Protein AF-A0A931ZZQ6-F1 (afdb_monomer_lite)

Structure (mmCIF, N/CA/C/O backbone):
data_AF-A0A931ZZQ6-F1
#
_entry.id   AF-A0A931ZZQ6-F1
#
loop_
_atom_site.group_PDB
_atom_site.id
_atom_site.type_symbol
_atom_site.label_atom_id
_atom_site.label_alt_id
_atom_site.label_comp_id
_atom_site.label_asym_id
_atom_site.label_entity_id
_atom_site.label_seq_id
_atom_site.pdbx_PDB_ins_code
_atom_site.Cartn_x
_atom_site.Cartn_y
_atom_site.Cartn_z
_atom_site.occupancy
_atom_site.B_iso_or_equiv
_atom_site.auth_seq_id
_atom_site.auth_comp_id
_atom_site.auth_asym_id
_atom_site.auth_atom_id
_atom_site.pdbx_PDB_model_num
ATOM 1 N N . MET A 1 1 ? 32.138 5.608 -49.838 1.00 75.56 1 MET A N 1
ATOM 2 C CA . MET A 1 1 ? 32.474 5.723 -48.400 1.00 75.56 1 MET A CA 1
ATOM 3 C C . MET A 1 1 ? 31.496 6.602 -47.631 1.00 75.56 1 MET A C 1
ATOM 5 O O . MET A 1 1 ? 30.951 6.127 -46.648 1.00 75.56 1 MET A O 1
ATOM 9 N N . THR A 1 2 ? 31.177 7.812 -48.095 1.00 89.75 2 THR A N 1
ATOM 10 C CA . THR A 1 2 ? 30.165 8.702 -47.481 1.00 89.75 2 THR A CA 1
ATOM 11 C C . THR A 1 2 ? 28.779 8.066 -47.318 1.00 89.75 2 THR A C 1
ATOM 13 O O . THR A 1 2 ? 28.216 8.131 -46.233 1.00 89.75 2 THR A O 1
ATOM 16 N N . TYR A 1 3 ? 28.252 7.375 -48.337 1.00 91.75 3 TYR A N 1
ATOM 17 C CA . TYR A 1 3 ? 26.954 6.685 -48.232 1.00 91.75 3 TYR A CA 1
ATOM 18 C C . TYR A 1 3 ? 26.939 5.551 -47.197 1.00 91.75 3 TYR A C 1
ATOM 20 O O . TYR A 1 3 ? 25.964 5.395 -46.472 1.00 91.75 3 TYR A O 1
ATOM 28 N N . ILE A 1 4 ? 28.034 4.794 -47.080 1.00 91.62 4 ILE A N 1
ATOM 29 C CA . ILE A 1 4 ? 28.174 3.728 -46.073 1.00 91.62 4 ILE A CA 1
ATOM 30 C C . ILE A 1 4 ? 28.170 4.342 -44.668 1.00 91.62 4 ILE A C 1
ATOM 32 O O . ILE A 1 4 ? 27.495 3.846 -43.772 1.00 91.62 4 ILE A O 1
ATOM 36 N N . LEU A 1 5 ? 28.866 5.467 -44.498 1.00 92.56 5 LEU A N 1
ATOM 37 C CA . LEU A 1 5 ? 28.943 6.195 -43.235 1.00 92.56 5 LEU A CA 1
ATOM 38 C C . LEU A 1 5 ? 27.571 6.765 -42.824 1.00 92.56 5 LEU A C 1
ATOM 40 O O . LEU A 1 5 ? 27.185 6.654 -41.664 1.00 92.56 5 LEU A O 1
ATOM 44 N N . LEU A 1 6 ? 26.791 7.275 -43.784 1.00 93.88 6 LEU A N 1
ATOM 45 C CA . LEU A 1 6 ? 25.409 7.720 -43.560 1.00 93.88 6 LEU A CA 1
ATOM 46 C C . LEU A 1 6 ? 24.476 6.573 -43.151 1.00 93.88 6 LEU A C 1
ATOM 48 O O . LEU A 1 6 ? 23.681 6.742 -42.230 1.00 93.88 6 LEU A O 1
ATOM 52 N N . VAL A 1 7 ? 24.588 5.405 -43.791 1.00 95.19 7 VAL A N 1
ATOM 53 C CA . VAL A 1 7 ? 23.796 4.221 -43.418 1.00 95.19 7 VAL A CA 1
ATOM 54 C C . VAL A 1 7 ? 24.141 3.768 -42.000 1.00 95.19 7 VAL A C 1
ATOM 56 O O . VAL A 1 7 ? 23.236 3.529 -41.207 1.00 95.19 7 VAL A O 1
ATOM 59 N N . ILE A 1 8 ? 25.426 3.714 -41.640 1.00 94.50 8 ILE A N 1
ATOM 60 C CA . ILE A 1 8 ? 25.861 3.348 -40.283 1.00 94.50 8 ILE A CA 1
ATOM 61 C C . ILE A 1 8 ? 25.290 4.323 -39.243 1.00 94.50 8 ILE A C 1
ATOM 63 O O . ILE A 1 8 ? 24.748 3.885 -38.230 1.00 94.50 8 ILE A O 1
ATOM 67 N N . ILE A 1 9 ? 25.349 5.632 -39.506 1.00 95.31 9 ILE A N 1
ATOM 68 C CA . ILE A 1 9 ? 24.769 6.652 -38.620 1.00 95.31 9 ILE A CA 1
ATOM 69 C C . ILE A 1 9 ? 23.253 6.471 -38.489 1.00 95.31 9 ILE A C 1
ATOM 71 O O . ILE A 1 9 ? 22.727 6.542 -37.381 1.00 95.31 9 ILE A O 1
ATOM 75 N N . ALA A 1 10 ? 22.551 6.202 -39.591 1.00 94.31 10 ALA A N 1
ATOM 76 C CA . ALA A 1 10 ? 21.110 5.974 -39.569 1.00 94.31 10 ALA A CA 1
ATOM 77 C C . ALA A 1 10 ? 20.736 4.737 -38.733 1.00 94.31 10 ALA A C 1
ATOM 79 O O . ALA A 1 10 ? 19.822 4.809 -37.912 1.00 94.31 10 ALA A O 1
ATOM 80 N N . VAL A 1 11 ? 21.469 3.626 -38.873 1.00 95.81 11 VAL A N 1
ATOM 81 C CA . VAL A 1 11 ? 21.250 2.419 -38.055 1.00 95.81 11 VAL A CA 1
ATOM 82 C C . VAL A 1 11 ? 21.512 2.702 -36.575 1.00 95.81 11 VAL A C 1
ATOM 84 O O . VAL A 1 11 ? 20.696 2.335 -35.728 1.00 95.81 11 VAL A O 1
ATOM 87 N N . LEU A 1 12 ? 2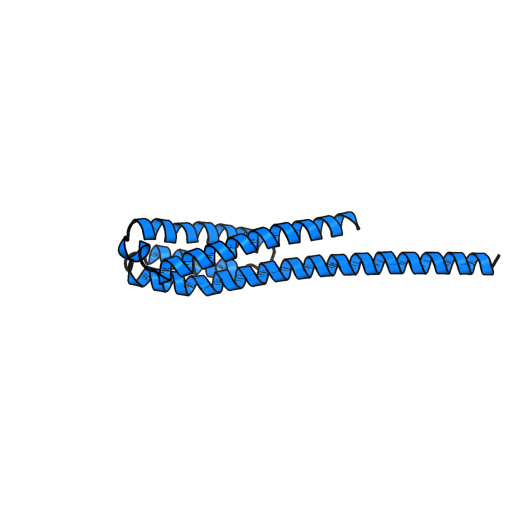2.607 3.396 -36.249 1.00 94.75 12 LEU A N 1
ATOM 88 C CA . LEU A 1 12 ? 22.914 3.782 -34.870 1.00 94.75 12 LEU A CA 1
ATOM 89 C C . LEU A 1 12 ? 21.830 4.689 -34.276 1.00 94.75 12 LEU A C 1
ATOM 91 O O . LEU A 1 12 ? 21.407 4.465 -33.143 1.00 94.75 12 LEU A O 1
ATOM 95 N N . ALA A 1 13 ? 21.328 5.663 -35.038 1.00 94.69 13 ALA A N 1
ATOM 96 C CA . ALA A 1 13 ? 20.250 6.541 -34.594 1.00 94.69 13 ALA A CA 1
ATOM 97 C C . ALA A 1 13 ? 18.969 5.753 -34.269 1.00 94.69 13 ALA A C 1
ATOM 99 O O . ALA A 1 13 ? 18.371 5.957 -33.212 1.00 94.69 13 ALA A O 1
ATOM 100 N N . VAL A 1 14 ? 18.576 4.804 -35.127 1.00 95.12 14 VAL A N 1
ATOM 101 C CA . VAL A 1 14 ? 17.404 3.943 -34.890 1.00 95.12 14 VAL A CA 1
ATOM 102 C C . VAL A 1 14 ? 17.588 3.078 -33.639 1.00 95.12 14 VAL A C 1
ATOM 104 O O . VAL A 1 14 ? 16.660 2.967 -32.834 1.00 95.12 14 VAL A O 1
ATOM 107 N N . LEU A 1 15 ? 18.780 2.510 -33.429 1.00 93.25 15 LEU A N 1
ATOM 108 C CA . LEU A 1 15 ? 19.086 1.719 -32.233 1.00 93.25 15 LEU A CA 1
ATOM 109 C C . LEU A 1 15 ? 18.966 2.548 -30.950 1.00 93.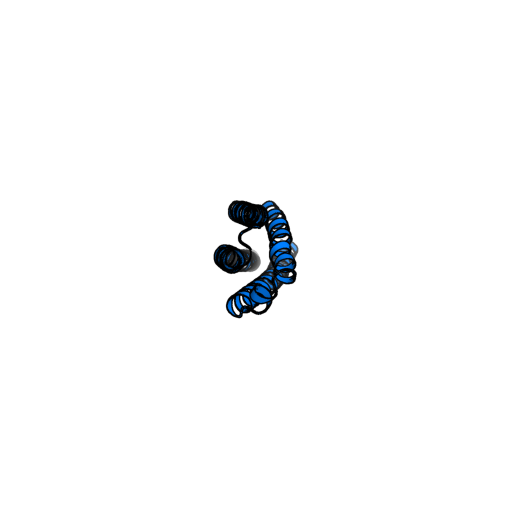25 15 LEU A C 1
ATOM 111 O O . LEU A 1 15 ? 18.313 2.114 -29.999 1.00 93.25 15 LEU A O 1
ATOM 115 N N . VAL A 1 16 ? 19.538 3.755 -30.933 1.00 93.19 16 VAL A N 1
ATOM 116 C CA . VAL A 1 16 ? 19.475 4.659 -29.775 1.00 93.19 16 VAL A CA 1
ATOM 117 C C . VAL A 1 16 ? 18.028 5.035 -29.451 1.00 93.19 16 VAL A C 1
ATOM 119 O O . VAL A 1 16 ? 17.616 4.948 -28.293 1.00 93.19 16 VAL A O 1
ATOM 122 N N . ILE A 1 17 ? 17.226 5.382 -30.464 1.00 94.00 17 ILE A N 1
ATOM 123 C CA . ILE A 1 17 ? 15.802 5.709 -30.288 1.00 94.00 17 ILE A CA 1
ATOM 124 C C . ILE A 1 17 ? 15.031 4.504 -29.728 1.00 94.00 17 ILE A C 1
ATOM 126 O O . ILE A 1 17 ? 14.222 4.654 -28.810 1.00 94.00 17 ILE A O 1
ATOM 130 N N . GLY A 1 18 ? 15.298 3.299 -30.241 1.00 92.38 18 GLY A N 1
ATOM 131 C CA . GLY A 1 18 ? 14.664 2.068 -29.771 1.00 92.38 18 GLY A CA 1
ATOM 132 C C . GLY A 1 18 ? 14.947 1.777 -28.294 1.00 92.38 18 GLY A C 1
ATOM 133 O O . GLY A 1 18 ? 14.022 1.483 -27.530 1.00 92.38 18 GLY A O 1
ATOM 134 N N . ILE A 1 19 ? 16.206 1.912 -27.869 1.00 90.88 19 ILE A N 1
ATOM 135 C CA . ILE A 1 19 ? 16.618 1.717 -26.470 1.00 90.88 19 ILE A CA 1
ATOM 136 C C . ILE A 1 19 ? 15.970 2.774 -25.570 1.00 90.88 19 ILE A C 1
ATOM 138 O O . ILE A 1 19 ? 15.359 2.426 -24.556 1.00 90.88 19 ILE A O 1
ATOM 142 N N . TYR A 1 20 ? 16.032 4.047 -25.968 1.00 92.81 20 TYR A N 1
ATOM 143 C CA . TYR A 1 20 ? 15.487 5.164 -25.198 1.00 92.81 20 TYR A CA 1
ATOM 144 C C . TYR A 1 20 ? 13.973 5.033 -24.971 1.00 92.81 20 TYR A C 1
ATOM 146 O O . TYR A 1 20 ? 13.499 5.117 -23.835 1.00 92.81 20 TYR A O 1
ATOM 154 N N . ASN A 1 21 ? 13.215 4.714 -26.024 1.00 93.75 21 ASN A N 1
ATOM 155 C CA . ASN A 1 21 ? 11.777 4.458 -25.919 1.00 93.75 21 ASN A CA 1
ATOM 156 C C . ASN A 1 21 ? 11.474 3.252 -25.016 1.00 93.75 21 ASN A C 1
ATOM 158 O O . ASN A 1 21 ? 10.518 3.271 -24.236 1.00 93.75 21 ASN A O 1
ATOM 162 N N . GLY A 1 22 ? 12.309 2.210 -25.079 1.00 92.19 22 GLY A N 1
ATOM 163 C CA . GLY A 1 22 ? 12.214 1.050 -24.197 1.00 92.19 22 GLY A CA 1
ATOM 164 C C . GLY A 1 22 ? 12.391 1.404 -22.717 1.00 92.19 22 GLY A C 1
ATOM 165 O O . GLY A 1 22 ? 11.616 0.927 -21.885 1.00 92.19 22 GLY A O 1
ATOM 166 N N . LEU A 1 23 ? 13.369 2.252 -22.392 1.00 93.12 23 LEU A N 1
ATOM 167 C CA . LEU A 1 23 ? 13.629 2.722 -21.028 1.00 93.12 23 LEU A CA 1
ATOM 168 C C . LEU A 1 23 ? 12.505 3.623 -20.506 1.00 93.12 23 LEU A C 1
ATOM 170 O O . LEU A 1 23 ? 12.051 3.434 -19.377 1.00 93.12 23 LEU A O 1
ATOM 174 N N . ILE A 1 24 ? 11.994 4.547 -21.328 1.00 94.50 24 ILE A N 1
ATOM 175 C CA . ILE A 1 24 ? 10.843 5.387 -20.955 1.00 94.50 24 ILE A CA 1
ATOM 176 C C . ILE A 1 24 ? 9.624 4.523 -20.635 1.00 94.50 24 ILE A C 1
ATOM 178 O O . ILE A 1 24 ? 8.952 4.751 -19.629 1.00 94.50 24 ILE A O 1
ATOM 182 N N . ARG A 1 25 ? 9.347 3.503 -21.455 1.00 94.81 25 ARG A N 1
ATOM 183 C CA . ARG A 1 25 ? 8.214 2.601 -21.225 1.00 94.81 25 ARG A CA 1
ATOM 184 C C . ARG A 1 25 ? 8.326 1.884 -19.881 1.00 94.81 25 ARG A C 1
ATOM 186 O O . ARG A 1 25 ? 7.337 1.810 -19.159 1.00 94.81 25 ARG A O 1
ATOM 193 N N . LEU A 1 26 ? 9.507 1.373 -19.533 1.00 94.00 26 LEU A N 1
ATOM 194 C CA . LEU A 1 26 ? 9.730 0.730 -18.235 1.00 94.00 26 LEU A CA 1
ATOM 195 C C . LEU A 1 26 ? 9.619 1.724 -17.075 1.00 94.00 26 LEU A C 1
ATOM 197 O O . LEU A 1 26 ? 8.952 1.426 -16.089 1.00 94.00 26 LEU A O 1
ATOM 201 N N . ARG A 1 27 ? 10.169 2.934 -17.220 1.00 94.88 27 ARG A N 1
ATOM 202 C CA . ARG A 1 27 ? 10.025 4.001 -16.219 1.00 94.88 27 ARG A CA 1
ATOM 203 C C . ARG A 1 27 ? 8.558 4.343 -15.952 1.00 94.88 27 ARG A C 1
ATOM 205 O O . ARG A 1 27 ? 8.174 4.547 -14.803 1.00 94.88 27 ARG A O 1
ATOM 212 N N . ASN A 1 28 ? 7.738 4.403 -16.999 1.00 95.56 28 ASN A N 1
ATOM 213 C CA . ASN A 1 28 ? 6.307 4.664 -16.861 1.00 95.56 28 ASN A CA 1
ATOM 214 C C . ASN A 1 28 ? 5.585 3.507 -16.158 1.00 95.56 28 ASN A C 1
ATOM 216 O O . ASN A 1 28 ? 4.783 3.777 -15.272 1.00 95.56 28 ASN A O 1
ATOM 220 N N . LYS A 1 29 ? 5.931 2.246 -16.454 1.00 95.62 29 LYS A N 1
ATOM 221 C CA . LYS A 1 29 ? 5.382 1.081 -15.736 1.00 95.62 29 LYS A CA 1
ATOM 222 C C . LYS A 1 29 ? 5.700 1.098 -14.242 1.00 95.62 29 LYS A C 1
ATOM 224 O O . LYS A 1 29 ? 4.829 0.802 -13.437 1.00 95.62 29 LYS A O 1
ATOM 229 N N . VAL A 1 30 ? 6.925 1.474 -13.866 1.00 95.12 30 VAL A N 1
ATOM 230 C CA . VAL A 1 30 ? 7.309 1.619 -12.449 1.00 95.12 30 VAL A CA 1
ATOM 231 C C . VAL A 1 30 ? 6.448 2.680 -11.756 1.00 95.12 30 VAL A C 1
ATOM 233 O O . VAL A 1 30 ? 5.992 2.476 -10.633 1.00 95.12 30 VAL A O 1
ATOM 236 N N . ARG A 1 31 ? 6.194 3.811 -12.427 1.00 94.94 31 ARG A N 1
ATOM 237 C CA . ARG A 1 31 ? 5.338 4.889 -11.900 1.00 94.94 31 ARG A CA 1
ATOM 238 C C . ARG A 1 31 ? 3.878 4.467 -11.766 1.00 94.94 31 ARG A C 1
ATOM 240 O O . ARG A 1 31 ? 3.257 4.783 -10.758 1.00 94.94 31 ARG A O 1
ATOM 247 N N . GLU A 1 32 ? 3.353 3.766 -12.762 1.00 95.81 32 GLU A N 1
ATOM 248 C CA . GLU A 1 32 ? 1.998 3.209 -12.757 1.00 95.81 32 GLU A CA 1
ATOM 249 C C . GLU A 1 32 ? 1.824 2.219 -11.599 1.00 95.81 32 GLU A C 1
ATOM 251 O O . GLU A 1 32 ? 0.960 2.415 -10.750 1.00 95.81 32 GLU A O 1
ATOM 256 N N . ALA A 1 33 ? 2.738 1.253 -11.472 1.00 94.88 33 ALA A N 1
ATOM 257 C CA . ALA A 1 33 ? 2.721 0.276 -10.386 1.00 94.88 33 ALA A CA 1
ATOM 258 C C . ALA A 1 33 ? 2.795 0.931 -8.994 1.00 94.88 33 ALA A C 1
ATOM 260 O O . ALA A 1 33 ? 2.149 0.474 -8.053 1.00 94.88 33 ALA A O 1
ATOM 261 N N . TRP A 1 34 ? 3.560 2.019 -8.851 1.00 93.81 34 TRP A N 1
ATOM 262 C CA . TRP A 1 34 ? 3.591 2.791 -7.608 1.00 93.81 34 TRP A CA 1
ATOM 263 C C . TRP A 1 34 ? 2.267 3.522 -7.333 1.00 93.81 34 TRP A C 1
ATOM 265 O O . TRP A 1 34 ? 1.795 3.540 -6.197 1.00 93.81 34 TRP A O 1
ATOM 275 N N . SER A 1 35 ? 1.645 4.098 -8.364 1.00 94.44 35 SER A N 1
ATOM 276 C CA . SER A 1 35 ? 0.343 4.769 -8.254 1.00 94.44 35 SER A CA 1
ATOM 277 C C . SER A 1 35 ? -0.768 3.815 -7.808 1.00 94.44 35 SER A C 1
ATOM 279 O O . SER A 1 35 ? -1.639 4.200 -7.021 1.00 94.44 35 SER A O 1
ATOM 281 N N . ASP A 1 36 ? -0.725 2.564 -8.267 1.00 94.50 36 ASP A N 1
ATOM 282 C CA . ASP A 1 36 ? -1.662 1.526 -7.835 1.00 94.50 36 ASP A CA 1
ATOM 283 C C . ASP A 1 36 ? -1.520 1.224 -6.341 1.00 94.50 36 ASP A C 1
ATOM 285 O O . ASP A 1 36 ? -2.528 1.120 -5.640 1.00 94.50 36 ASP A O 1
ATOM 289 N N . ILE A 1 37 ? -0.283 1.132 -5.832 1.00 94.62 37 ILE A N 1
ATOM 290 C CA . ILE A 1 37 ? -0.030 0.975 -4.392 1.00 94.62 37 ILE A CA 1
ATOM 291 C C . ILE A 1 37 ? -0.637 2.160 -3.639 1.00 94.62 37 ILE A C 1
ATOM 293 O O . ILE A 1 37 ? -1.446 1.950 -2.738 1.00 94.62 37 ILE A O 1
ATOM 297 N N . ASP A 1 38 ? -0.307 3.394 -4.032 1.00 93.31 38 ASP A N 1
ATOM 298 C CA . ASP A 1 38 ? -0.762 4.611 -3.344 1.00 93.31 38 ASP A CA 1
ATOM 299 C C . ASP A 1 38 ? -2.293 4.723 -3.288 1.00 93.31 38 ASP A C 1
ATOM 301 O O . ASP A 1 38 ? -2.859 5.130 -2.273 1.00 93.31 38 ASP A O 1
ATOM 305 N N . THR A 1 39 ? -2.976 4.288 -4.348 1.00 95.12 39 THR A N 1
ATOM 306 C CA . THR A 1 39 ? -4.442 4.252 -4.393 1.00 95.12 39 THR A CA 1
ATOM 307 C C . THR A 1 39 ? -5.009 3.267 -3.373 1.00 95.12 39 THR A C 1
ATOM 309 O O . THR A 1 39 ? -5.954 3.606 -2.662 1.00 95.12 39 THR A O 1
ATOM 312 N N . GLN A 1 40 ? -4.433 2.067 -3.242 1.00 96.00 40 GLN A N 1
ATOM 313 C CA . GLN A 1 40 ? -4.899 1.106 -2.236 1.00 96.00 40 GLN A CA 1
ATOM 314 C C . GLN A 1 40 ? -4.575 1.559 -0.807 1.00 96.00 40 GLN A C 1
ATOM 316 O O . GLN A 1 40 ? -5.415 1.391 0.077 1.00 96.00 40 GLN A O 1
ATOM 321 N N . LEU A 1 41 ? -3.422 2.203 -0.580 1.00 95.19 41 LEU A N 1
ATOM 322 C CA . LEU A 1 41 ? -3.098 2.783 0.729 1.00 95.19 41 LEU A CA 1
ATOM 323 C C . LEU A 1 41 ? -4.130 3.840 1.140 1.00 95.19 41 LEU A C 1
ATOM 325 O O . LEU A 1 41 ? -4.639 3.806 2.257 1.00 95.19 41 LEU A O 1
ATOM 329 N N . LYS A 1 42 ? -4.516 4.732 0.218 1.00 94.56 42 LYS A N 1
ATOM 330 C CA . LYS A 1 42 ? -5.572 5.728 0.465 1.00 94.56 42 LYS A CA 1
ATOM 331 C C . LYS A 1 42 ? -6.897 5.077 0.851 1.00 94.56 42 LYS A C 1
ATOM 333 O O . LYS A 1 42 ? -7.457 5.425 1.885 1.00 94.56 42 LYS A O 1
ATOM 338 N N . ARG A 1 43 ? -7.347 4.064 0.099 1.00 96.62 43 ARG A N 1
ATOM 339 C CA . ARG A 1 43 ? -8.579 3.316 0.421 1.00 96.62 43 ARG A CA 1
ATOM 340 C C . ARG A 1 43 ? -8.517 2.687 1.813 1.00 96.62 43 ARG A C 1
ATOM 342 O O . ARG A 1 43 ? -9.511 2.717 2.534 1.00 96.62 43 ARG A O 1
ATOM 349 N N . ARG A 1 44 ? -7.350 2.166 2.215 1.00 96.38 44 ARG A N 1
ATOM 350 C CA . ARG A 1 44 ? -7.119 1.663 3.576 1.00 96.38 44 ARG A CA 1
ATOM 351 C C . ARG A 1 44 ? -7.328 2.762 4.611 1.00 96.38 44 ARG A C 1
ATOM 353 O O . ARG A 1 44 ? -8.062 2.565 5.574 1.00 96.38 44 ARG A O 1
ATOM 360 N N . TYR A 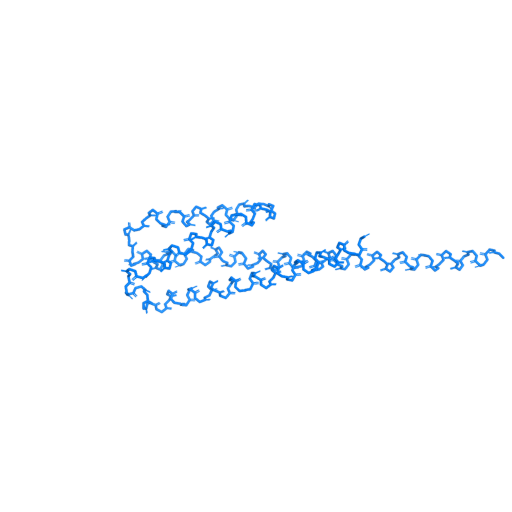1 45 ? -6.711 3.923 4.407 1.00 96.06 45 TYR A N 1
ATOM 361 C CA . TYR A 1 45 ? -6.819 5.051 5.331 1.00 96.06 45 TYR A CA 1
ATOM 362 C C . TYR A 1 45 ? -8.243 5.580 5.447 1.00 96.06 45 TYR A C 1
ATOM 364 O O . TYR A 1 45 ? -8.666 5.945 6.543 1.00 96.06 45 TYR A O 1
ATOM 372 N N . ASP A 1 46 ? -8.983 5.611 4.347 1.00 96.00 46 ASP A N 1
ATOM 373 C CA . ASP A 1 46 ? -10.365 6.086 4.316 1.00 96.00 46 ASP A CA 1
ATOM 374 C C . ASP A 1 46 ? -11.327 5.115 5.018 1.00 96.00 46 ASP A C 1
ATOM 376 O O . ASP A 1 46 ? -12.349 5.535 5.555 1.00 96.00 46 ASP A O 1
ATOM 380 N N . LEU A 1 47 ? -10.976 3.826 5.091 1.00 95.75 47 LEU A N 1
ATOM 381 C CA . LEU A 1 47 ? -11.766 2.805 5.781 1.00 95.75 47 LEU A CA 1
ATOM 382 C C . LEU A 1 47 ? -11.605 2.841 7.311 1.00 95.75 47 LEU A C 1
ATOM 384 O O . LEU A 1 47 ? -12.528 2.479 8.041 1.00 95.75 47 LEU A O 1
ATOM 388 N N . ILE A 1 48 ? -10.441 3.272 7.812 1.00 95.12 48 ILE A N 1
ATOM 389 C CA . ILE A 1 48 ? -10.103 3.225 9.245 1.00 95.12 48 ILE A CA 1
ATOM 390 C C . ILE A 1 48 ? -11.103 3.984 10.131 1.00 95.12 48 ILE A C 1
ATOM 392 O O . ILE A 1 48 ? -11.524 3.400 11.130 1.00 95.12 48 ILE A O 1
ATOM 396 N N . PRO A 1 49 ? -11.514 5.232 9.821 1.00 94.94 49 PRO A N 1
ATOM 397 C CA . PRO A 1 49 ? -12.497 5.944 10.634 1.00 94.94 49 PRO A CA 1
ATOM 398 C C . PRO A 1 49 ? -13.800 5.158 10.806 1.00 94.94 49 PRO A C 1
ATOM 400 O O . PRO A 1 49 ? -14.260 5.000 11.932 1.00 94.94 49 PRO A O 1
ATOM 403 N N . ASN A 1 50 ? -14.318 4.561 9.727 1.00 94.81 50 ASN A N 1
ATOM 404 C CA . ASN A 1 50 ? -15.547 3.762 9.764 1.00 94.81 50 ASN A CA 1
ATOM 405 C C . ASN A 1 50 ? -15.398 2.513 10.648 1.00 94.81 50 ASN A C 1
ATOM 407 O O . ASN A 1 50 ? -16.312 2.163 11.398 1.00 94.81 50 ASN A O 1
ATOM 411 N N . ILE A 1 51 ? -14.236 1.847 10.598 1.00 93.44 51 ILE A N 1
ATOM 412 C CA . ILE A 1 51 ? -13.922 0.725 11.497 1.00 93.44 51 ILE A CA 1
ATOM 413 C C . ILE A 1 51 ? -13.906 1.211 12.949 1.00 93.44 51 ILE A C 1
ATOM 415 O O . ILE A 1 51 ? -14.549 0.609 13.806 1.00 93.44 51 ILE A O 1
ATOM 419 N N . VAL A 1 52 ? -13.200 2.309 13.229 1.00 93.44 52 VAL A N 1
ATOM 420 C CA . VAL A 1 52 ? -13.077 2.869 14.581 1.00 93.44 52 VAL A CA 1
ATOM 421 C C . VAL A 1 52 ? -14.439 3.275 15.140 1.00 93.44 52 VAL A C 1
ATOM 423 O O . VAL A 1 52 ? -14.730 2.961 16.288 1.00 93.44 52 VAL A O 1
ATOM 426 N N . GLU A 1 53 ? -15.290 3.933 14.356 1.00 93.00 53 GLU A N 1
ATOM 427 C CA . GLU A 1 53 ? -16.643 4.318 14.771 1.00 93.00 53 GLU A CA 1
ATOM 428 C C . GLU A 1 53 ? -17.526 3.103 15.062 1.00 93.00 53 GLU A C 1
ATOM 430 O O . GLU A 1 53 ? -18.186 3.058 16.102 1.00 93.00 53 GLU A O 1
ATOM 435 N N . THR A 1 54 ? -17.475 2.083 14.201 1.00 92.06 54 THR A N 1
ATOM 436 C CA . THR A 1 54 ? -18.223 0.835 14.405 1.00 92.06 54 THR A CA 1
ATOM 437 C C . THR A 1 54 ? -17.802 0.155 15.706 1.00 92.06 54 THR A C 1
ATOM 439 O O . THR A 1 54 ? -18.650 -0.234 16.502 1.00 92.06 54 THR A O 1
ATOM 442 N N . VAL A 1 55 ? -16.497 0.058 15.969 1.00 91.81 55 VAL A N 1
ATOM 443 C CA . VAL A 1 55 ? -15.959 -0.588 17.176 1.00 91.81 55 VAL A CA 1
ATOM 444 C C . VAL A 1 55 ? -16.239 0.250 18.427 1.00 91.81 55 VAL A C 1
ATOM 446 O O . VAL A 1 55 ? -16.612 -0.307 19.458 1.00 91.81 55 VAL A O 1
ATOM 449 N N . LYS A 1 56 ? -16.144 1.585 18.343 1.00 91.25 56 LYS A N 1
ATOM 450 C CA . LYS A 1 56 ? -16.506 2.509 19.433 1.00 91.25 56 LYS A CA 1
ATOM 451 C C . LYS A 1 56 ? -17.946 2.330 19.902 1.00 91.25 56 LYS A C 1
ATOM 453 O O . LYS A 1 56 ? -18.198 2.478 21.093 1.00 91.25 56 LYS A O 1
ATOM 458 N N . GLY A 1 57 ? -18.872 1.988 19.004 1.00 90.31 57 GLY A N 1
ATOM 459 C CA . GLY A 1 57 ? -20.264 1.698 19.363 1.00 90.31 57 GLY A CA 1
ATOM 460 C C . GLY A 1 57 ? -20.414 0.570 20.392 1.00 90.31 57 GLY A C 1
ATOM 461 O O . GLY A 1 57 ? -21.350 0.601 21.186 1.00 90.31 57 GLY A O 1
ATOM 462 N N . TYR A 1 58 ? -19.468 -0.375 20.424 1.00 90.38 58 TYR A N 1
ATOM 463 C CA . TYR A 1 58 ? -19.486 -1.548 21.305 1.00 90.38 58 TYR A CA 1
ATOM 464 C C . TYR A 1 58 ? -18.438 -1.486 22.428 1.00 90.38 58 TYR A C 1
ATOM 466 O O . TYR A 1 58 ? -18.688 -1.962 23.531 1.00 90.38 58 TYR A O 1
ATOM 474 N N . ALA A 1 59 ? -17.274 -0.884 22.171 1.00 89.00 59 ALA A N 1
ATOM 475 C CA . ALA A 1 59 ? -16.121 -0.881 23.070 1.00 89.00 59 ALA A CA 1
ATOM 476 C C . ALA A 1 59 ? -15.709 0.547 23.473 1.00 89.00 59 ALA A C 1
ATOM 478 O O . ALA A 1 59 ? -14.603 1.003 23.193 1.00 89.00 59 ALA A O 1
ATOM 479 N N . GLN A 1 60 ? -16.602 1.285 24.137 1.00 84.44 60 GLN A N 1
ATOM 480 C CA . GLN A 1 60 ? -16.389 2.706 24.467 1.00 84.44 60 GLN A CA 1
ATOM 481 C C . GLN A 1 60 ? -15.220 2.970 25.432 1.00 84.44 60 GLN A C 1
ATOM 483 O O . GLN A 1 60 ? -14.638 4.051 25.409 1.00 84.44 60 GLN A O 1
ATOM 488 N N . HIS A 1 61 ? -14.854 1.995 26.268 1.00 86.81 61 HIS A N 1
ATOM 489 C CA . HIS A 1 61 ? -13.778 2.140 27.257 1.00 86.81 61 HIS A CA 1
ATOM 490 C C . HIS A 1 61 ? -12.362 2.016 26.658 1.00 86.81 61 HIS A C 1
ATOM 492 O O . HIS A 1 61 ? -11.377 2.220 27.362 1.00 86.81 61 HIS A O 1
ATOM 498 N N . GLU A 1 62 ? -12.249 1.755 25.353 1.00 90.38 62 GLU A N 1
ATOM 499 C CA . GLU A 1 62 ? -10.991 1.475 24.645 1.00 90.38 62 GLU A CA 1
ATOM 500 C C . GLU A 1 62 ? -10.380 2.710 23.965 1.00 90.38 62 GLU A C 1
ATOM 502 O O . GLU A 1 62 ? -9.698 2.623 22.940 1.00 90.38 62 GLU A O 1
ATOM 507 N N . SER A 1 63 ? -10.604 3.894 24.539 1.00 87.94 63 SER A N 1
ATOM 508 C CA . SER A 1 63 ? -10.153 5.181 23.992 1.00 87.94 63 SER A CA 1
ATOM 509 C C . SER A 1 63 ? -8.666 5.205 23.629 1.00 87.94 63 SER A C 1
ATOM 511 O O . SER A 1 63 ? -8.314 5.682 22.551 1.00 87.94 63 SER A O 1
ATOM 513 N N . GLY A 1 64 ? -7.802 4.628 24.472 1.00 89.38 64 GLY A N 1
ATOM 514 C CA . GLY A 1 64 ? -6.360 4.571 24.209 1.00 89.38 64 GLY A CA 1
ATOM 515 C C . GLY A 1 64 ? -5.993 3.715 22.991 1.00 89.38 64 GLY A C 1
ATOM 516 O O . GLY A 1 64 ? -5.015 4.002 22.302 1.00 89.38 64 GLY A O 1
ATOM 517 N N . THR A 1 65 ? -6.785 2.687 22.679 1.00 89.81 65 THR A N 1
ATOM 518 C CA . THR A 1 65 ? -6.608 1.863 21.476 1.00 89.81 65 THR A CA 1
ATOM 519 C C . THR A 1 65 ? -6.991 2.666 20.230 1.00 89.81 65 THR A C 1
ATOM 521 O O . THR A 1 65 ? -6.223 2.726 19.268 1.00 89.81 65 THR A O 1
ATOM 524 N N . PHE A 1 66 ? -8.131 3.364 20.263 1.00 92.50 66 PHE A N 1
ATOM 525 C CA . PHE A 1 66 ? -8.587 4.205 19.147 1.00 92.50 66 PHE A CA 1
ATOM 526 C C . PHE A 1 66 ? -7.660 5.387 18.856 1.00 92.50 66 PHE A C 1
ATOM 528 O O . PHE A 1 66 ? -7.460 5.741 17.690 1.00 92.50 66 PHE A O 1
ATOM 535 N N . GLU A 1 67 ? -7.072 5.984 19.890 1.00 92.81 67 GLU A N 1
ATOM 536 C CA . GLU A 1 67 ? -6.091 7.059 19.747 1.00 92.81 67 GLU A CA 1
ATOM 537 C C . GLU A 1 67 ? -4.833 6.568 19.023 1.00 92.81 67 GLU A C 1
ATOM 539 O O . GLU A 1 67 ? -4.442 7.157 18.015 1.00 92.81 67 GLU A O 1
ATOM 544 N N . LYS A 1 68 ? -4.277 5.420 19.437 1.00 93.62 68 LYS A N 1
ATOM 545 C CA . LYS A 1 68 ? -3.122 4.795 18.768 1.00 93.62 68 LYS A CA 1
ATOM 546 C C . LYS A 1 68 ? -3.392 4.492 17.295 1.00 93.62 68 LYS A C 1
ATOM 548 O O . LYS A 1 68 ? -2.523 4.709 16.456 1.00 93.62 68 LYS A O 1
ATOM 553 N N . ILE A 1 69 ? -4.591 4.008 16.963 1.00 93.44 69 ILE A N 1
ATOM 554 C CA . ILE A 1 69 ? -4.994 3.741 15.570 1.00 93.44 69 ILE A CA 1
ATOM 555 C C . ILE A 1 69 ? -5.044 5.038 14.762 1.00 93.44 69 ILE A C 1
ATOM 557 O O . ILE A 1 69 ? -4.559 5.092 13.631 1.00 93.44 69 ILE A O 1
ATOM 561 N N . THR A 1 70 ? -5.613 6.090 15.348 1.00 93.25 70 THR A N 1
ATOM 562 C CA . THR A 1 70 ? -5.732 7.401 14.703 1.00 93.25 70 THR A CA 1
ATOM 563 C C . THR A 1 70 ? -4.354 8.024 14.471 1.00 93.25 70 THR A C 1
ATOM 565 O O . THR A 1 70 ? -4.079 8.533 13.384 1.00 93.25 70 THR A O 1
ATOM 568 N N . GLU A 1 71 ? -3.456 7.929 15.451 1.00 94.38 71 GLU A N 1
ATOM 569 C CA . GLU A 1 71 ? -2.072 8.389 15.329 1.00 94.38 71 GLU A CA 1
ATOM 570 C C . GLU A 1 71 ? -1.309 7.603 14.254 1.00 94.38 71 GLU A C 1
ATOM 572 O O . GLU A 1 71 ? -0.675 8.206 13.386 1.00 94.38 71 GLU A O 1
ATOM 577 N N . ALA A 1 72 ? -1.412 6.269 14.259 1.00 94.94 72 ALA A N 1
ATOM 578 C CA . ALA A 1 72 ? -0.770 5.412 13.263 1.00 94.94 72 ALA A CA 1
ATOM 579 C C . ALA A 1 72 ? -1.255 5.731 11.839 1.00 94.94 72 ALA A C 1
ATOM 581 O O . ALA A 1 72 ? -0.442 5.862 10.925 1.00 94.94 72 ALA A O 1
ATOM 582 N N . ARG A 1 73 ? -2.567 5.945 11.659 1.00 95.06 73 ARG A N 1
ATOM 583 C CA . ARG A 1 73 ? -3.151 6.401 10.388 1.00 95.06 73 ARG A CA 1
ATOM 584 C C . ARG A 1 73 ? -2.553 7.733 9.945 1.00 95.06 73 ARG A C 1
ATOM 586 O O . ARG A 1 73 ? -2.159 7.872 8.791 1.00 95.06 73 ARG A O 1
ATOM 593 N N . ASN A 1 74 ? -2.473 8.709 10.846 1.00 94.69 74 ASN A N 1
ATOM 594 C CA . ASN A 1 74 ? -1.946 10.031 10.517 1.00 94.69 74 ASN A CA 1
ATOM 595 C C . ASN A 1 74 ? -0.466 9.971 10.119 1.00 94.69 74 ASN A C 1
ATOM 597 O O . ASN A 1 74 ? -0.083 10.601 9.135 1.00 94.69 74 ASN A O 1
ATOM 601 N N . LYS A 1 75 ? 0.349 9.167 10.815 1.00 93.75 75 LYS A N 1
ATOM 602 C CA . LYS A 1 75 ? 1.751 8.926 10.437 1.00 93.75 75 LYS A CA 1
ATOM 603 C C . LYS A 1 75 ? 1.861 8.291 9.049 1.00 93.75 75 LYS A C 1
ATOM 605 O O . LYS A 1 75 ? 2.623 8.777 8.218 1.00 93.75 75 LYS A O 1
ATOM 610 N N . ALA A 1 76 ? 1.045 7.276 8.764 1.00 93.62 76 ALA A N 1
ATOM 611 C CA . ALA A 1 76 ? 1.014 6.607 7.462 1.00 93.62 76 ALA A CA 1
ATOM 612 C C . ALA A 1 76 ? 0.580 7.529 6.306 1.00 93.62 76 ALA A C 1
ATOM 614 O O . ALA A 1 76 ? 1.061 7.392 5.178 1.00 93.62 76 ALA A O 1
ATOM 615 N N . MET A 1 77 ? -0.291 8.506 6.577 1.00 92.94 77 MET A N 1
ATOM 616 C CA . MET A 1 77 ? -0.695 9.522 5.600 1.00 92.94 77 MET A CA 1
ATOM 617 C C . MET A 1 77 ? 0.373 10.594 5.349 1.00 92.94 77 MET A C 1
ATOM 619 O O . MET A 1 77 ? 0.424 11.146 4.252 1.00 92.94 77 MET A O 1
ATOM 623 N N . GLN A 1 78 ? 1.194 10.915 6.351 1.00 92.50 78 GLN A N 1
ATOM 624 C CA . GLN A 1 78 ? 2.207 11.974 6.265 1.00 92.50 78 GLN A CA 1
ATOM 625 C C . GLN A 1 78 ? 3.538 11.499 5.668 1.00 92.50 78 GLN A C 1
ATOM 627 O O . GLN A 1 78 ? 4.314 12.332 5.201 1.00 92.50 78 GLN A O 1
ATOM 632 N N . ALA A 1 79 ? 3.796 10.190 5.660 1.00 91.44 79 ALA A N 1
ATOM 633 C CA . ALA A 1 79 ? 5.010 9.604 5.101 1.00 91.44 79 ALA A CA 1
ATOM 634 C C . ALA A 1 79 ? 5.202 9.975 3.617 1.00 91.44 79 ALA A C 1
ATOM 636 O O . ALA A 1 79 ? 4.320 9.738 2.782 1.00 91.44 79 ALA A O 1
ATOM 637 N N . GLN A 1 80 ? 6.364 10.545 3.276 1.00 85.12 80 GLN A N 1
ATOM 638 C CA . GLN A 1 80 ? 6.606 11.106 1.941 1.00 85.12 80 GLN A CA 1
ATOM 639 C C . GLN A 1 80 ? 7.441 10.190 1.054 1.00 85.12 80 GLN A C 1
ATOM 641 O O . GLN A 1 80 ? 7.168 10.073 -0.144 1.00 85.12 80 GLN A O 1
ATOM 646 N N . ASN A 1 81 ? 8.453 9.534 1.622 1.00 87.69 81 ASN A N 1
ATOM 647 C CA . ASN A 1 81 ? 9.301 8.616 0.869 1.00 87.69 81 ASN A CA 1
ATOM 648 C C . ASN A 1 81 ? 8.853 7.153 1.030 1.00 87.69 81 ASN A C 1
ATOM 650 O O . ASN A 1 81 ? 8.036 6.812 1.883 1.00 87.69 81 ASN A O 1
ATOM 654 N N . ILE A 1 82 ? 9.363 6.284 0.154 1.00 83.94 82 ILE A N 1
ATOM 655 C CA . ILE A 1 82 ? 8.967 4.867 0.093 1.00 83.94 82 ILE A CA 1
ATOM 656 C C . ILE A 1 82 ? 9.295 4.143 1.405 1.00 83.94 82 ILE A C 1
ATOM 658 O O . ILE A 1 82 ? 8.500 3.327 1.859 1.00 83.94 82 ILE A O 1
ATOM 662 N N . HIS A 1 83 ? 10.437 4.460 2.015 1.00 85.44 83 HIS A N 1
ATOM 663 C CA . HIS A 1 83 ? 10.902 3.797 3.229 1.00 85.44 83 HIS A CA 1
ATOM 664 C C . HIS A 1 83 ? 10.069 4.195 4.455 1.00 85.44 83 HIS A C 1
ATOM 666 O O . HIS A 1 83 ? 9.572 3.327 5.166 1.00 85.44 83 HIS A O 1
ATOM 672 N N . GLU A 1 84 ? 9.822 5.493 4.638 1.00 89.62 84 GLU A N 1
ATOM 673 C CA . GLU A 1 84 ? 8.905 6.021 5.655 1.00 89.62 84 GLU A CA 1
ATOM 674 C C . GLU A 1 84 ? 7.499 5.452 5.483 1.00 89.62 84 GLU A C 1
ATOM 676 O O . GLU A 1 84 ? 6.856 5.086 6.466 1.00 89.62 84 GLU A O 1
ATOM 681 N N . LYS A 1 85 ? 7.016 5.357 4.233 1.00 89.62 85 LYS A N 1
ATO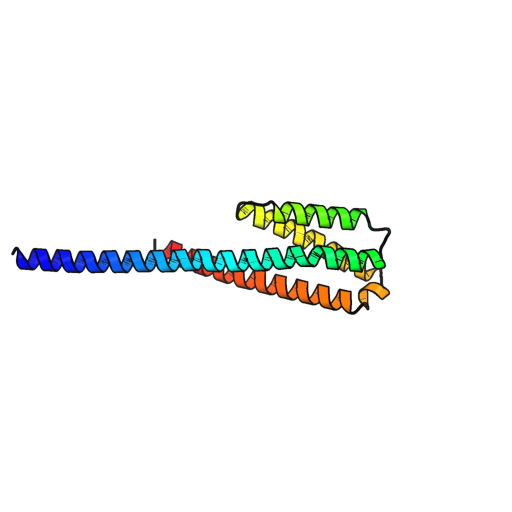M 682 C CA . LYS A 1 85 ? 5.721 4.736 3.945 1.00 89.62 85 LYS A CA 1
ATOM 683 C C . LYS A 1 85 ? 5.731 3.286 4.399 1.00 89.62 85 LYS A C 1
ATOM 685 O O . LYS A 1 85 ? 4.815 2.883 5.093 1.00 89.62 85 LYS A O 1
ATOM 690 N N . GLU A 1 86 ? 6.746 2.501 4.057 1.00 88.19 86 GLU A N 1
ATOM 691 C CA . GLU A 1 86 ? 6.820 1.099 4.473 1.00 88.19 86 GLU A CA 1
ATOM 692 C C . GLU A 1 86 ? 6.807 0.934 6.001 1.00 88.19 86 GLU A C 1
ATOM 694 O O . GLU A 1 86 ? 6.043 0.119 6.523 1.00 88.19 86 GLU A O 1
ATOM 699 N N . GLU A 1 87 ? 7.598 1.726 6.722 1.00 91.06 87 GLU A N 1
ATOM 700 C CA . GLU A 1 87 ? 7.659 1.679 8.184 1.00 91.06 87 GLU A CA 1
ATOM 701 C C . GLU A 1 87 ? 6.320 2.070 8.826 1.00 91.06 87 GLU A C 1
ATOM 703 O O . GLU A 1 87 ? 5.781 1.328 9.656 1.00 91.06 87 GLU A O 1
ATOM 708 N N . ALA A 1 88 ? 5.737 3.192 8.398 1.00 94.06 88 ALA A N 1
ATOM 709 C CA . ALA A 1 88 ? 4.451 3.656 8.903 1.00 94.06 88 ALA A CA 1
ATOM 710 C C . ALA A 1 88 ? 3.317 2.675 8.565 1.00 94.06 88 ALA A C 1
ATOM 712 O O . ALA A 1 88 ? 2.437 2.427 9.392 1.00 94.06 88 ALA A O 1
ATOM 713 N N . GLU A 1 89 ? 3.367 2.054 7.386 1.00 93.06 89 GLU A N 1
ATOM 714 C CA . GLU A 1 89 ? 2.406 1.043 6.959 1.00 93.06 89 GLU A CA 1
ATOM 715 C C . GLU A 1 89 ? 2.491 -0.232 7.796 1.00 93.06 89 GLU A C 1
ATOM 717 O O . GLU A 1 89 ? 1.450 -0.789 8.154 1.00 93.06 89 GLU A O 1
ATOM 722 N N . ASN A 1 90 ? 3.704 -0.671 8.145 1.00 91.25 90 ASN A N 1
ATOM 723 C CA . ASN A 1 90 ? 3.928 -1.813 9.031 1.00 91.25 90 ASN A CA 1
ATOM 724 C C . ASN A 1 90 ? 3.417 -1.527 10.448 1.00 91.25 90 ASN A C 1
ATOM 726 O O . ASN A 1 90 ? 2.763 -2.384 11.055 1.00 91.25 90 ASN A O 1
ATOM 730 N N . MET A 1 91 ? 3.667 -0.316 10.960 1.00 92.31 91 MET A N 1
ATOM 731 C CA . MET A 1 91 ? 3.130 0.130 12.244 1.00 92.31 91 MET A CA 1
ATOM 732 C C . MET A 1 91 ? 1.601 0.114 12.222 1.00 92.31 91 MET A C 1
ATOM 734 O O . MET A 1 91 ? 0.989 -0.504 13.092 1.00 92.31 91 MET A O 1
ATOM 738 N N . LEU A 1 92 ? 0.985 0.704 11.195 1.00 93.56 92 LEU A N 1
ATOM 739 C CA . LEU A 1 92 ? -0.465 0.746 11.048 1.00 93.56 92 LEU A CA 1
ATOM 740 C C . LEU A 1 92 ? -1.077 -0.659 10.936 1.00 93.56 92 LEU A C 1
ATOM 742 O O . LEU A 1 92 ? -2.032 -0.960 11.650 1.00 93.56 92 LEU A O 1
ATOM 746 N N . SER A 1 93 ? -0.503 -1.558 10.131 1.00 91.81 93 SER A N 1
ATOM 747 C CA . SER A 1 93 ? -0.955 -2.955 10.053 1.00 91.81 93 SER A CA 1
ATOM 748 C C . SER A 1 93 ? -0.863 -3.668 11.407 1.00 91.81 93 SER A C 1
ATOM 750 O O . SER A 1 93 ? -1.752 -4.447 11.752 1.00 91.81 93 SER A O 1
ATOM 752 N N . SER A 1 94 ? 0.183 -3.408 12.197 1.00 91.25 94 SER A N 1
ATOM 753 C CA . SER A 1 94 ? 0.313 -3.947 13.557 1.00 91.25 94 SER A CA 1
ATOM 754 C C . SER A 1 94 ? -0.773 -3.400 14.485 1.00 91.25 94 SER A C 1
ATOM 756 O O . SER A 1 94 ? -1.442 -4.162 15.184 1.00 91.25 94 SER A O 1
ATOM 758 N N . THR A 1 95 ? -1.023 -2.090 14.443 1.00 91.38 95 THR A N 1
ATOM 759 C CA . THR A 1 95 ? -2.064 -1.455 15.254 1.00 91.38 95 THR A CA 1
ATOM 760 C C . THR A 1 95 ? -3.461 -1.944 14.867 1.00 91.38 95 THR A C 1
ATOM 762 O O . THR A 1 95 ? -4.267 -2.215 15.751 1.00 91.38 95 THR A O 1
ATOM 765 N N . LEU A 1 96 ? -3.759 -2.163 13.585 1.00 90.56 96 LEU A N 1
ATOM 766 C CA . LEU A 1 96 ? -5.062 -2.684 13.151 1.00 90.56 96 LEU A CA 1
ATOM 767 C C . LEU A 1 96 ? -5.341 -4.106 13.663 1.00 90.56 96 LEU A C 1
ATOM 769 O O . LEU A 1 96 ? -6.492 -4.430 13.949 1.00 90.56 96 LEU A O 1
ATOM 773 N N . LYS A 1 97 ? -4.310 -4.932 13.894 1.00 90.25 97 LYS A N 1
ATOM 774 C CA . LYS A 1 97 ? -4.488 -6.245 14.547 1.00 90.25 97 LYS A CA 1
ATOM 775 C C . LYS A 1 97 ? -5.061 -6.123 15.959 1.00 90.25 97 LYS A C 1
ATOM 777 O O . LYS A 1 97 ? -5.785 -7.019 16.387 1.00 90.25 97 LYS A O 1
ATOM 782 N N . SER A 1 98 ? -4.786 -5.022 16.665 1.00 89.56 98 SER A N 1
ATOM 783 C CA . SER A 1 98 ? -5.351 -4.790 17.999 1.00 89.56 98 SER A CA 1
ATOM 784 C C . SER A 1 98 ? -6.872 -4.601 17.974 1.00 89.56 98 SER A C 1
ATOM 786 O O . SER A 1 98 ? -7.533 -5.041 18.906 1.00 89.56 98 SER A O 1
ATOM 788 N N . ILE A 1 99 ? -7.449 -4.069 16.885 1.00 86.69 99 ILE A N 1
ATOM 789 C CA . ILE A 1 99 ? -8.911 -3.980 16.710 1.00 86.69 99 ILE A CA 1
ATOM 790 C C . ILE A 1 99 ? -9.531 -5.374 16.628 1.00 86.69 99 ILE A C 1
ATOM 792 O O . ILE A 1 99 ? -10.573 -5.634 17.223 1.00 86.69 99 ILE A O 1
ATOM 796 N N . PHE A 1 100 ? -8.893 -6.284 15.893 1.00 85.88 100 PHE A N 1
ATOM 797 C CA . PHE A 1 100 ? -9.399 -7.647 15.744 1.00 85.88 100 PHE A CA 1
ATOM 798 C C . PHE A 1 100 ? -9.254 -8.455 17.028 1.00 85.88 100 PHE A C 1
ATOM 800 O O . PHE A 1 100 ? -10.174 -9.180 17.387 1.00 85.88 100 PHE A O 1
ATOM 807 N N . ALA A 1 101 ? -8.152 -8.269 17.756 1.00 89.00 101 ALA A N 1
ATOM 808 C CA . ALA A 1 101 ? -8.008 -8.827 19.095 1.00 89.00 101 ALA A CA 1
ATOM 809 C C . ALA A 1 101 ? -9.061 -8.264 20.060 1.00 89.00 101 ALA A C 1
ATOM 811 O O . ALA A 1 101 ? -9.592 -9.001 20.884 1.00 89.00 101 ALA A O 1
ATOM 812 N N . LEU A 1 102 ? -9.401 -6.977 19.934 1.00 87.25 102 LEU A N 1
ATOM 813 C CA . LEU A 1 102 ? -10.453 -6.372 20.737 1.00 87.25 102 LEU A CA 1
ATOM 814 C C . LEU A 1 102 ? -11.806 -7.017 20.439 1.00 87.25 102 LEU A C 1
ATOM 816 O O . LEU A 1 102 ? -12.498 -7.400 21.372 1.00 87.25 102 LEU A O 1
ATOM 820 N N . ALA A 1 103 ? -12.150 -7.219 19.165 1.00 87.75 103 ALA A N 1
ATOM 821 C CA . ALA A 1 103 ? -13.413 -7.838 18.764 1.00 87.75 103 ALA A CA 1
ATOM 822 C C . ALA A 1 103 ? -13.637 -9.242 19.359 1.00 87.75 103 ALA A C 1
ATOM 824 O O . ALA A 1 103 ? -14.782 -9.616 19.594 1.00 87.75 103 ALA A O 1
ATOM 825 N N . GLU A 1 104 ? -12.579 -9.996 19.675 1.00 89.88 104 GLU A N 1
ATOM 826 C CA . GLU A 1 104 ? -12.701 -11.291 20.365 1.00 89.88 104 GLU A CA 1
ATOM 827 C C . GLU A 1 104 ? -13.302 -11.168 21.776 1.00 89.88 104 GLU A C 1
ATOM 829 O O . GLU A 1 104 ? -14.005 -12.072 22.223 1.00 89.88 104 GLU A O 1
ATOM 834 N N . ASN A 1 105 ? -13.089 -10.036 22.452 1.00 91.69 105 ASN A N 1
ATOM 835 C CA . ASN A 1 105 ? -13.641 -9.767 23.783 1.00 91.69 105 ASN A CA 1
ATOM 836 C C . ASN A 1 105 ? -15.082 -9.224 23.742 1.00 91.69 105 ASN A C 1
ATOM 838 O O . ASN A 1 105 ? -15.720 -9.124 24.788 1.00 91.69 105 ASN A O 1
ATOM 842 N N . TYR A 1 106 ? -15.605 -8.884 22.557 1.00 93.25 106 TYR A N 1
ATOM 843 C CA . TYR A 1 106 ? -16.943 -8.311 22.367 1.00 93.25 106 TYR A CA 1
ATOM 844 C C . TYR A 1 106 ? -17.751 -9.157 21.366 1.00 93.25 106 TYR A C 1
ATOM 846 O O . TYR A 1 106 ? -17.763 -8.852 20.170 1.00 93.25 106 TYR A O 1
ATOM 854 N N . PRO A 1 107 ? -18.463 -10.208 21.824 1.00 92.44 107 PRO A N 1
ATOM 855 C CA . PRO A 1 107 ? -19.203 -11.123 20.950 1.00 92.44 107 PRO A CA 1
ATOM 856 C C . PRO A 1 107 ? -20.207 -10.433 20.017 1.00 92.44 107 PRO A C 1
ATOM 858 O O . PRO A 1 107 ? -20.315 -10.808 18.850 1.00 92.44 107 PRO A O 1
ATOM 861 N N . ASP A 1 108 ? -20.889 -9.388 20.495 1.00 92.44 108 ASP A N 1
ATOM 862 C CA . ASP A 1 108 ? -21.862 -8.632 19.697 1.00 92.44 108 ASP A CA 1
ATOM 863 C C . ASP A 1 108 ? -21.203 -7.867 18.540 1.00 92.44 108 ASP A C 1
ATOM 865 O O . ASP A 1 108 ? -21.749 -7.807 17.439 1.00 92.44 108 ASP A O 1
ATOM 869 N N . LEU A 1 109 ? -20.000 -7.323 18.762 1.00 92.62 109 LEU A N 1
ATOM 870 C CA . LEU A 1 109 ? -19.197 -6.690 17.715 1.00 92.62 109 LEU A CA 1
ATOM 871 C C . LEU A 1 109 ? -18.689 -7.735 16.719 1.00 92.62 109 LEU A C 1
ATOM 873 O O . LEU A 1 109 ? -18.742 -7.516 15.512 1.00 92.62 109 LEU A O 1
ATOM 877 N N . LYS A 1 110 ? -18.232 -8.889 17.215 1.00 91.50 110 LYS A N 1
ATOM 878 C CA . LYS A 1 110 ? -17.761 -10.000 16.379 1.00 91.50 110 LYS A CA 1
ATOM 879 C C . LYS A 1 110 ? -18.852 -10.526 15.444 1.00 91.50 110 LYS A C 1
ATOM 881 O O . LYS A 1 110 ? -18.555 -10.910 14.317 1.00 91.50 110 LYS A O 1
ATOM 886 N N . ALA A 1 111 ? -20.103 -10.528 15.898 1.00 92.75 111 ALA A N 1
ATOM 887 C CA . ALA A 1 111 ? -21.265 -10.923 15.105 1.00 92.75 111 ALA A CA 1
ATOM 888 C C . ALA A 1 111 ? -21.860 -9.775 14.264 1.00 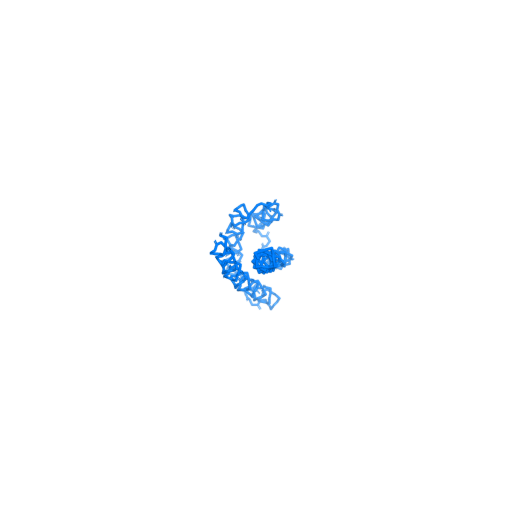92.75 111 ALA A C 1
ATOM 890 O O . ALA A 1 111 ? -22.781 -10.002 13.476 1.00 92.75 111 ALA A O 1
ATOM 891 N N . ASN A 1 112 ? -21.369 -8.541 14.416 1.00 93.62 112 ASN A N 1
ATOM 892 C CA . ASN A 1 112 ? -21.902 -7.393 13.698 1.00 93.62 112 ASN A CA 1
ATOM 893 C C . ASN A 1 112 ? -21.553 -7.472 12.201 1.00 93.62 112 ASN A C 1
ATOM 895 O O . ASN A 1 112 ? -20.386 -7.476 11.811 1.00 93.62 112 ASN A O 1
ATOM 899 N N . GLN A 1 113 ? -22.580 -7.467 11.349 1.00 94.56 113 GLN A N 1
ATOM 900 C CA . GLN A 1 113 ? -22.401 -7.619 9.903 1.00 94.56 113 GLN A CA 1
ATOM 901 C C . GLN A 1 113 ? -21.640 -6.459 9.251 1.00 94.56 113 GLN A C 1
ATOM 903 O O . GLN A 1 113 ? -20.834 -6.694 8.352 1.00 94.56 113 GLN A O 1
ATOM 908 N N . ASN A 1 114 ? -21.832 -5.222 9.722 1.00 92.94 114 ASN A N 1
ATOM 909 C CA . ASN A 1 114 ? -21.083 -4.072 9.209 1.00 92.94 114 ASN A CA 1
ATOM 910 C C . ASN A 1 114 ? -19.596 -4.202 9.565 1.00 92.94 114 ASN A C 1
ATOM 912 O O . ASN A 1 114 ? -18.739 -3.974 8.715 1.00 92.94 114 ASN A O 1
ATOM 916 N N . PHE A 1 115 ? -19.276 -4.622 10.793 1.00 94.06 115 PHE A N 1
ATOM 917 C CA . PHE A 1 115 ? -17.894 -4.863 11.212 1.00 94.06 115 PHE A CA 1
ATOM 918 C C . PHE A 1 115 ? -17.230 -5.971 10.385 1.00 94.06 115 PHE A C 1
ATOM 920 O O . PHE A 1 115 ? -16.121 -5.778 9.887 1.00 94.06 115 PHE A O 1
ATOM 927 N N . LEU A 1 116 ? -17.921 -7.094 10.169 1.00 94.19 116 LEU A N 1
ATOM 928 C CA . LEU A 1 116 ? -17.432 -8.189 9.326 1.00 94.19 116 LEU A CA 1
ATOM 929 C C . LEU A 1 116 ? -17.204 -7.740 7.875 1.00 94.19 116 LEU A C 1
ATOM 931 O O . LEU A 1 116 ? -16.185 -8.080 7.274 1.00 94.19 116 LEU A O 1
ATOM 935 N N . GLN A 1 117 ? -18.105 -6.929 7.313 1.00 96.12 117 GLN A N 1
ATOM 936 C CA . GLN A 1 117 ? -17.935 -6.365 5.973 1.00 96.12 117 GLN A CA 1
ATOM 937 C C . GLN A 1 117 ? -16.706 -5.449 5.889 1.00 96.12 117 GLN A C 1
ATOM 939 O O . GLN A 1 117 ? -15.912 -5.566 4.952 1.00 96.12 117 GLN A O 1
ATOM 944 N N . LEU A 1 118 ? -16.522 -4.557 6.865 1.00 95.19 118 LEU A N 1
ATOM 945 C CA . LEU A 1 118 ? -15.360 -3.668 6.929 1.00 95.19 118 LEU A CA 1
ATOM 946 C C . LEU A 1 118 ? -14.053 -4.457 7.103 1.00 95.19 118 LEU A C 1
ATOM 948 O O . LEU A 1 118 ? -13.064 -4.151 6.440 1.00 95.19 118 LEU A O 1
ATOM 952 N N . GLN A 1 119 ? -14.048 -5.500 7.937 1.00 93.31 119 GLN A N 1
ATOM 953 C CA . GLN A 1 119 ? -12.910 -6.408 8.098 1.00 93.31 119 GLN A CA 1
ATOM 954 C C . GLN A 1 119 ? -12.558 -7.111 6.781 1.00 93.31 119 GLN A C 1
ATOM 956 O O . GLN A 1 119 ? -11.386 -7.148 6.404 1.00 93.31 119 GLN A O 1
ATOM 961 N N . ASN A 1 120 ? -13.554 -7.637 6.064 1.00 95.25 120 ASN A N 1
ATOM 962 C CA . ASN A 1 120 ? -13.345 -8.278 4.766 1.00 95.25 120 ASN A CA 1
ATOM 963 C C . ASN A 1 120 ? -12.807 -7.286 3.729 1.00 95.25 120 ASN A C 1
ATOM 965 O O . ASN A 1 120 ? -11.840 -7.589 3.039 1.00 95.25 120 ASN A O 1
ATOM 969 N N . THR A 1 121 ? -13.354 -6.070 3.693 1.00 96.25 121 THR A N 1
ATOM 970 C CA . THR A 1 121 ? -12.885 -5.005 2.793 1.00 96.25 121 THR A CA 1
ATOM 971 C C . THR A 1 121 ? -11.432 -4.636 3.099 1.00 96.25 121 THR A C 1
ATOM 973 O O . THR A 1 121 ? -10.621 -4.482 2.188 1.00 96.25 121 THR A O 1
ATOM 976 N N . LEU A 1 122 ? -11.065 -4.535 4.382 1.00 94.88 122 LEU A N 1
ATOM 977 C CA . LEU A 1 122 ? -9.680 -4.291 4.781 1.00 94.88 122 LEU A CA 1
ATOM 978 C C . LEU A 1 122 ? -8.761 -5.428 4.321 1.00 94.88 122 LEU A C 1
ATOM 980 O O . LEU A 1 122 ? -7.686 -5.164 3.789 1.00 94.88 122 LEU A O 1
ATOM 984 N N . LYS A 1 123 ? -9.185 -6.683 4.496 1.00 94.69 123 LYS A N 1
ATOM 985 C CA . LYS A 1 123 ? -8.433 -7.858 4.043 1.00 94.69 123 LYS A CA 1
ATOM 986 C C . LYS A 1 123 ? -8.215 -7.843 2.527 1.00 94.69 123 LYS A C 1
ATOM 988 O O . LYS A 1 123 ? -7.092 -8.062 2.085 1.00 94.69 123 LYS A O 1
ATOM 993 N N . GLU A 1 124 ? -9.248 -7.540 1.745 1.00 96.88 124 GLU A N 1
ATOM 994 C CA . GLU A 1 124 ? -9.138 -7.401 0.288 1.00 96.88 124 GLU A CA 1
ATOM 995 C C . GLU A 1 124 ? -8.137 -6.302 -0.091 1.00 96.88 124 GLU A C 1
ATOM 997 O O . GLU A 1 124 ? -7.268 -6.514 -0.937 1.00 96.88 124 GLU A O 1
ATOM 1002 N N . ILE A 1 125 ? -8.198 -5.143 0.574 1.00 96.00 125 ILE A N 1
ATOM 1003 C CA . ILE A 1 125 ? -7.240 -4.051 0.359 1.00 96.00 125 ILE A CA 1
ATOM 1004 C C . ILE A 1 125 ? -5.806 -4.517 0.653 1.00 96.00 125 ILE A C 1
ATOM 1006 O O . ILE A 1 125 ? -4.917 -4.265 -0.158 1.00 96.00 125 ILE A O 1
ATOM 1010 N N . GLU A 1 126 ? -5.566 -5.232 1.756 1.00 93.94 126 GLU A N 1
ATOM 1011 C CA . GLU A 1 126 ? -4.242 -5.787 2.075 1.00 93.94 126 GLU A CA 1
ATOM 1012 C C . GLU A 1 126 ? -3.744 -6.756 0.996 1.00 93.94 126 GLU A C 1
ATOM 1014 O O . GLU A 1 126 ? -2.596 -6.665 0.555 1.00 93.94 126 GLU A O 1
ATOM 1019 N N . GLU A 1 127 ? -4.600 -7.660 0.520 1.00 95.94 127 GLU A N 1
ATOM 1020 C CA . GLU A 1 127 ? -4.257 -8.596 -0.554 1.00 95.94 127 GLU A CA 1
ATOM 1021 C C . GLU A 1 127 ? -3.887 -7.857 -1.851 1.00 95.94 127 GLU A C 1
ATOM 1023 O O . GLU A 1 127 ? -2.869 -8.173 -2.485 1.00 95.94 127 GLU A O 1
ATOM 1028 N N . HIS A 1 128 ? -4.649 -6.818 -2.207 1.00 96.38 128 HIS A N 1
ATOM 1029 C CA . HIS A 1 128 ? -4.353 -5.952 -3.345 1.00 96.38 128 HIS A CA 1
ATOM 1030 C C . HIS A 1 128 ? -3.037 -5.187 -3.168 1.00 96.38 128 HIS A C 1
ATOM 1032 O O . HIS A 1 128 ? -2.233 -5.159 -4.100 1.00 96.38 128 HIS A O 1
ATOM 1038 N N . ILE A 1 129 ? -2.759 -4.628 -1.985 1.00 94.44 129 ILE A N 1
ATOM 1039 C CA . ILE A 1 129 ? -1.481 -3.962 -1.685 1.00 94.44 129 ILE A CA 1
ATOM 1040 C C . ILE A 1 129 ? -0.317 -4.933 -1.894 1.00 94.44 129 ILE A C 1
ATOM 1042 O O . ILE A 1 129 ? 0.665 -4.586 -2.553 1.00 94.44 129 ILE A O 1
ATOM 1046 N N . GLN A 1 130 ? -0.418 -6.163 -1.381 1.00 94.50 130 GLN A N 1
ATOM 1047 C CA . GLN A 1 130 ? 0.634 -7.171 -1.541 1.00 94.50 130 GLN A CA 1
ATOM 1048 C C . GLN A 1 130 ? 0.855 -7.544 -3.009 1.00 94.50 130 GLN A C 1
ATOM 1050 O O . GLN A 1 130 ? 1.997 -7.682 -3.455 1.00 94.50 130 GLN A O 1
ATOM 1055 N N . MET A 1 131 ? -0.220 -7.687 -3.786 1.00 96.44 131 MET A N 1
ATOM 1056 C CA . MET A 1 131 ? -0.126 -7.936 -5.222 1.00 96.44 131 MET A CA 1
ATOM 1057 C C . MET A 1 131 ? 0.540 -6.769 -5.963 1.00 96.44 131 MET A C 1
ATOM 1059 O O . MET A 1 131 ? 1.482 -6.999 -6.726 1.00 96.44 131 MET A O 1
ATOM 1063 N N . SER A 1 132 ? 0.120 -5.532 -5.695 1.00 94.88 132 SER A N 1
ATOM 1064 C CA . SER A 1 132 ? 0.696 -4.331 -6.307 1.00 94.88 132 SER A CA 1
ATOM 1065 C C . SER A 1 132 ? 2.168 -4.146 -5.934 1.00 94.88 132 SER A C 1
ATOM 1067 O O . SER A 1 132 ? 2.973 -3.810 -6.798 1.00 94.88 132 SER A O 1
ATOM 1069 N N . ARG A 1 133 ? 2.569 -4.464 -4.693 1.00 94.00 133 ARG A N 1
ATOM 1070 C CA . ARG A 1 133 ? 3.984 -4.476 -4.274 1.00 94.00 133 ARG A CA 1
ATOM 1071 C C . ARG A 1 133 ? 4.811 -5.486 -5.067 1.00 94.00 133 ARG A C 1
ATOM 1073 O O . ARG A 1 133 ? 5.893 -5.147 -5.543 1.00 94.00 133 ARG A O 1
ATOM 1080 N N . ARG A 1 134 ? 4.306 -6.710 -5.266 1.00 95.62 134 ARG A N 1
ATOM 1081 C CA . ARG A 1 134 ? 4.993 -7.713 -6.105 1.00 95.62 134 ARG A CA 1
ATOM 1082 C C . ARG A 1 134 ? 5.153 -7.227 -7.544 1.00 95.62 134 ARG A C 1
ATOM 1084 O O . ARG A 1 134 ? 6.231 -7.382 -8.115 1.00 95.62 134 ARG A O 1
ATOM 1091 N N . TYR A 1 135 ? 4.109 -6.623 -8.111 1.00 96.38 135 TYR A N 1
ATOM 1092 C CA . TYR A 1 135 ? 4.156 -6.065 -9.462 1.00 96.38 135 TYR A CA 1
ATOM 1093 C C . TYR A 1 135 ? 5.157 -4.905 -9.571 1.00 96.38 135 TYR A C 1
ATOM 1095 O O . TYR A 1 135 ? 6.029 -4.936 -10.439 1.00 96.38 135 TYR A O 1
ATOM 1103 N N . TYR A 1 136 ? 5.114 -3.945 -8.642 1.00 95.44 136 TYR A N 1
ATOM 1104 C CA . TYR A 1 136 ? 6.074 -2.844 -8.555 1.00 95.44 136 TYR A CA 1
ATOM 1105 C C . TYR A 1 136 ? 7.517 -3.355 -8.497 1.00 95.44 136 TYR A C 1
ATOM 1107 O O . TYR A 1 136 ? 8.326 -2.984 -9.347 1.00 95.44 136 TYR A O 1
ATOM 1115 N N . ASN A 1 137 ? 7.818 -4.288 -7.590 1.00 94.75 137 ASN A N 1
ATOM 1116 C CA . ASN A 1 137 ? 9.152 -4.879 -7.464 1.00 94.75 137 ASN A CA 1
ATOM 1117 C C . ASN A 1 137 ? 9.612 -5.552 -8.768 1.00 94.75 137 ASN A C 1
ATOM 1119 O O . ASN A 1 137 ? 10.771 -5.412 -9.158 1.00 94.75 137 ASN A O 1
ATOM 1123 N N . GLY A 1 138 ? 8.704 -6.232 -9.476 1.00 96.44 138 GLY A N 1
ATOM 1124 C CA . GLY A 1 138 ? 8.975 -6.798 -10.798 1.00 96.44 138 GLY A CA 1
ATOM 1125 C C . GLY A 1 138 ?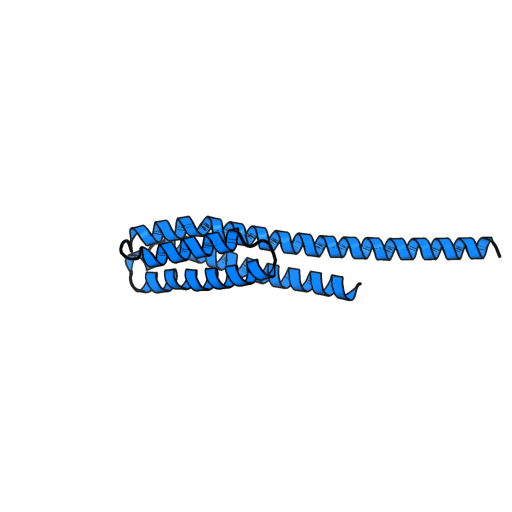 9.328 -5.730 -11.836 1.00 96.44 138 GLY A C 1
ATOM 1126 O O . GLY A 1 138 ? 10.350 -5.842 -12.509 1.00 96.44 138 GLY A O 1
ATOM 1127 N N . THR A 1 139 ? 8.538 -4.657 -11.925 1.00 95.06 139 THR A N 1
ATOM 1128 C CA . THR A 1 139 ? 8.802 -3.558 -12.872 1.00 95.06 139 THR A CA 1
ATOM 1129 C C . THR A 1 139 ? 10.097 -2.805 -12.567 1.00 95.06 139 THR A C 1
ATOM 1131 O O . THR A 1 139 ? 10.818 -2.444 -13.497 1.00 95.06 139 THR A O 1
ATOM 1134 N N . VAL A 1 140 ? 10.423 -2.603 -11.284 1.00 94.56 140 VAL A N 1
ATOM 1135 C CA . VAL A 1 140 ? 11.680 -1.980 -10.843 1.00 94.56 140 VAL A CA 1
ATOM 1136 C C . VAL A 1 140 ? 12.863 -2.862 -11.209 1.00 94.56 140 VAL A C 1
ATOM 1138 O O . VAL A 1 140 ? 13.841 -2.362 -11.757 1.00 94.56 140 VAL A O 1
ATOM 1141 N N . ARG A 1 141 ? 12.770 -4.175 -10.967 1.00 95.50 141 ARG A N 1
ATOM 1142 C CA . ARG A 1 141 ? 13.803 -5.130 -11.378 1.00 95.50 141 ARG A CA 1
ATOM 1143 C C . ARG A 1 141 ? 14.036 -5.064 -12.885 1.00 95.50 141 ARG A C 1
ATOM 1145 O O . ARG A 1 141 ? 15.171 -4.884 -13.303 1.00 95.50 141 ARG A O 1
ATOM 1152 N N . ASP A 1 142 ? 12.977 -5.155 -13.685 1.00 93.94 142 ASP A N 1
ATOM 1153 C CA . ASP A 1 142 ? 13.086 -5.147 -15.146 1.00 93.94 142 ASP A CA 1
ATOM 1154 C C . ASP A 1 142 ? 13.652 -3.813 -15.675 1.00 93.94 142 ASP A C 1
ATOM 1156 O O . ASP A 1 142 ? 14.420 -3.804 -16.637 1.00 93.94 142 ASP A O 1
ATOM 1160 N N . PHE A 1 143 ? 13.305 -2.686 -15.041 1.00 93.56 143 PHE A N 1
ATOM 1161 C CA . PHE A 1 143 ? 13.893 -1.374 -15.326 1.00 93.56 143 PHE A CA 1
ATOM 1162 C C . PHE A 1 143 ? 15.387 -1.339 -14.994 1.00 93.56 143 PHE A C 1
ATOM 1164 O O . PHE A 1 143 ? 16.185 -0.988 -15.859 1.00 93.56 143 PHE A O 1
ATOM 1171 N N . ASN A 1 144 ? 15.765 -1.768 -13.789 1.00 92.56 144 ASN A N 1
ATOM 1172 C CA . ASN A 1 144 ? 17.152 -1.784 -13.327 1.00 92.56 144 ASN A CA 1
ATOM 1173 C C . ASN A 1 144 ? 18.032 -2.746 -14.132 1.00 92.56 144 ASN A C 1
ATOM 1175 O O . ASN A 1 144 ? 19.201 -2.461 -14.326 1.00 92.56 144 ASN A O 1
ATOM 1179 N N . THR A 1 145 ? 17.494 -3.872 -14.609 1.00 91.75 145 THR A N 1
ATOM 1180 C CA . THR A 1 145 ? 18.225 -4.810 -15.480 1.00 91.75 145 THR A CA 1
ATOM 1181 C C . THR A 1 145 ? 18.440 -4.257 -16.892 1.00 91.75 145 THR A C 1
ATOM 1183 O O . THR A 1 145 ? 19.322 -4.731 -17.603 1.00 91.75 145 THR A O 1
ATOM 1186 N N . LYS A 1 146 ? 17.619 -3.295 -17.333 1.00 86.31 146 LYS A N 1
ATOM 1187 C CA . LYS A 1 146 ? 17.714 -2.709 -18.678 1.00 86.31 146 LYS A CA 1
ATOM 1188 C C . LYS A 1 146 ? 18.582 -1.448 -18.741 1.00 86.31 146 LYS A C 1
ATOM 1190 O O . LYS A 1 146 ? 18.939 -1.040 -19.846 1.00 86.31 146 LYS A O 1
ATOM 1195 N N . ILE A 1 147 ? 18.846 -0.829 -17.591 1.00 81.00 147 ILE A N 1
ATOM 1196 C CA . ILE A 1 147 ? 19.822 0.256 -17.416 1.00 81.00 147 ILE A CA 1
ATOM 1197 C C . ILE A 1 147 ? 21.224 -0.344 -17.405 1.00 81.00 147 ILE A C 1
ATOM 1199 O O . ILE A 1 147 ? 22.091 0.247 -18.082 1.00 81.00 147 ILE A O 1
#

Secondary structure (DSSP, 8-state):
-HHHHHHHHHHHHHHHHHHHHHHHHHHHHHHHHHHHHHHHHHHHHHHHHHHHHHHHTT-TT-HHHHHHHHHHHHHHHH--SHHHHHHHHHHHHHHHHHHHHHHHT-HHHHT-HHHHHHHHHHHHHHHHHHHHHHHHHHHHHHHHHH-

pLDDT: mean 92.75, std 3.25, range [75.56, 96.88]

Sequence (147 aa):
MTYILLVIIAVLAVLVIGIYNGLIRLRNKVREAWSDIDTQLKRRYDLIPNIVETVKGYAQHESGTFEKITEARNKAMQAQNIHEKEEAENMLSSTLKSIFALAENYPDLKANQNFLQLQNTLKEIEEHIQMSRRYYNGTVRDFNTKI

Foldseek 3Di:
DVVVVVVVVVVVVVVVVVLVVVLVVLVVQLVVLVVQLVVLLVVLLVLLVVLLVLLCVQCVVPVVLNVQLVVLSVQCVPQDDPVSNVVSVVSNVVSVVVSVVVVVVGVVSVPDPSNVVSVVVNVVSVVSSVVSVVSSVVSVVVSVVSD

Radius of gyration: 23.8 Å; chains: 1; bounding box: 55×23×76 Å